Protein AF-A0A352BCW6-F1 (afdb_monomer)

Secondary structure (DSSP, 8-state):
-HHHHHHHHHHHHHHHHHHTTS-------TT---PPPEEEEEE---TTS---S-EEEEEEEE-SS-----EEEE----TTS----EEEEEPEESSSSEEEEEEEEETTTTEEEETTEEEEE----

Foldseek 3Di:
DVVVVVVVVVVVVVVVVVVVPPPPPVDVPPPDFDDDKDWDDWDDDPPPDLDDFKDKIKGWIDGPVFDDWDWDWDFDDDVPDDTPTDTLGTWDDPD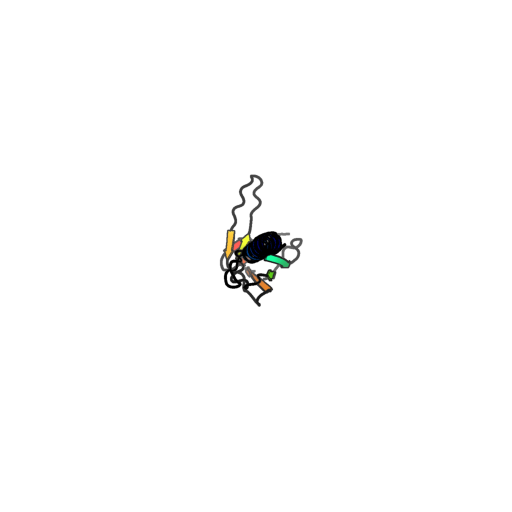RIMTMWMWGADPVQQWIHTPNRTPDHRDDD

Structure (mmCIF, N/CA/C/O backbone):
data_AF-A0A352BCW6-F1
#
_entry.id   AF-A0A352BCW6-F1
#
loop_
_atom_site.group_PDB
_atom_site.id
_atom_site.type_symbol
_atom_site.label_atom_id
_atom_site.label_alt_id
_atom_site.label_comp_id
_atom_site.label_asym_id
_atom_site.label_entity_id
_atom_site.label_seq_id
_atom_site.pdbx_PDB_ins_code
_atom_site.Cartn_x
_atom_site.Cartn_y
_atom_site.Cartn_z
_atom_site.occupancy
_atom_site.B_iso_or_equiv
_atom_site.auth_seq_id
_atom_site.auth_comp_id
_atom_site.auth_asym_id
_atom_site.auth_atom_id
_atom_site.pdbx_PDB_model_num
ATOM 1 N N . MET A 1 1 ? 58.300 13.869 -53.043 1.00 51.97 1 MET A N 1
ATOM 2 C CA . MET A 1 1 ? 56.829 13.983 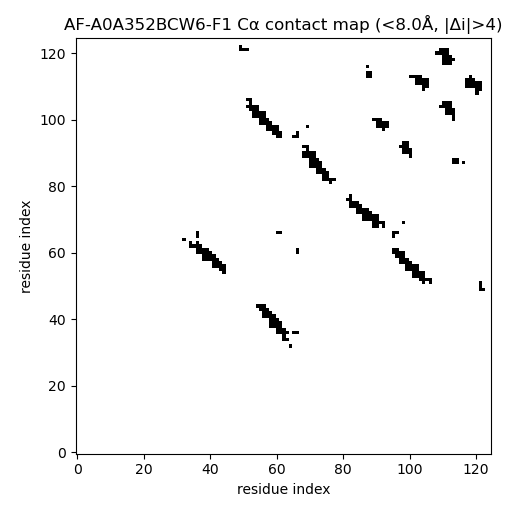-52.881 1.00 51.97 1 MET A CA 1
ATOM 3 C C . MET A 1 1 ? 56.125 12.649 -52.589 1.00 51.97 1 MET A C 1
ATOM 5 O O . MET A 1 1 ? 55.408 12.589 -51.603 1.00 51.97 1 MET A O 1
ATOM 9 N N . LYS A 1 2 ? 56.376 11.547 -53.323 1.00 51.44 2 LYS A N 1
ATOM 10 C CA . LYS A 1 2 ? 55.738 10.226 -53.062 1.00 51.44 2 LYS A CA 1
ATOM 11 C C . LYS A 1 2 ? 55.961 9.626 -51.655 1.00 51.44 2 LYS A C 1
ATOM 13 O O . LYS A 1 2 ? 55.082 8.940 -51.155 1.00 51.44 2 LYS A O 1
ATOM 18 N N . LYS A 1 3 ? 57.116 9.861 -51.014 1.00 49.44 3 LYS A N 1
ATOM 19 C CA . LYS A 1 3 ? 57.438 9.313 -49.674 1.00 49.44 3 LYS A CA 1
ATOM 20 C C . LYS A 1 3 ? 56.739 10.066 -48.528 1.00 49.44 3 LYS A C 1
ATOM 22 O O . LYS A 1 3 ? 56.281 9.437 -47.585 1.00 49.44 3 LYS A O 1
ATOM 27 N N . ILE A 1 4 ? 56.599 11.387 -48.660 1.00 61.75 4 ILE A N 1
ATOM 28 C CA . ILE A 1 4 ? 55.908 12.254 -47.688 1.00 61.75 4 ILE A CA 1
ATOM 29 C C . ILE A 1 4 ? 54.392 12.032 -47.762 1.00 61.75 4 ILE A C 1
ATOM 31 O O . ILE A 1 4 ? 53.742 11.915 -46.733 1.00 61.75 4 ILE A O 1
ATOM 35 N N . PHE A 1 5 ? 53.852 11.857 -48.974 1.00 60.12 5 PHE A N 1
ATOM 36 C CA . PHE A 1 5 ? 52.443 11.508 -49.181 1.00 60.12 5 PHE A CA 1
ATOM 37 C C . PHE A 1 5 ? 52.076 10.145 -48.569 1.00 60.12 5 PHE A C 1
ATOM 39 O O . PHE A 1 5 ? 51.007 9.992 -47.990 1.00 60.12 5 PHE A O 1
ATOM 46 N N . ARG A 1 6 ? 52.991 9.165 -48.631 1.00 61.41 6 ARG A N 1
ATOM 47 C CA . ARG A 1 6 ? 52.813 7.855 -47.983 1.00 61.41 6 ARG A CA 1
ATOM 48 C C . ARG A 1 6 ? 52.825 7.947 -46.456 1.00 61.41 6 ARG A C 1
ATOM 50 O O . ARG A 1 6 ? 51.988 7.314 -45.835 1.00 61.41 6 ARG A O 1
ATOM 57 N N . LEU A 1 7 ? 53.711 8.752 -45.861 1.00 61.47 7 LEU A N 1
ATOM 58 C CA . LEU A 1 7 ? 53.726 8.954 -44.404 1.00 61.47 7 LEU A CA 1
ATOM 59 C C . LEU A 1 7 ? 52.445 9.638 -43.906 1.00 61.47 7 LEU A C 1
ATOM 61 O O . LEU A 1 7 ? 51.871 9.207 -42.911 1.00 61.47 7 LEU A O 1
ATOM 65 N N . PHE A 1 8 ? 51.978 10.665 -44.622 1.00 63.81 8 PHE A N 1
ATOM 66 C CA . PHE A 1 8 ? 50.739 11.371 -44.288 1.00 63.81 8 PHE A CA 1
ATOM 67 C C . PHE A 1 8 ? 49.513 10.457 -44.375 1.00 63.81 8 PHE A C 1
ATOM 69 O O . PHE A 1 8 ? 48.672 10.482 -43.482 1.00 63.81 8 PHE A O 1
ATOM 76 N N . ALA A 1 9 ? 49.438 9.608 -45.405 1.00 63.97 9 ALA A N 1
ATOM 77 C CA . ALA A 1 9 ? 48.344 8.653 -45.563 1.00 63.97 9 ALA A CA 1
ATOM 78 C C . ALA A 1 9 ? 48.308 7.608 -44.432 1.00 63.97 9 ALA A C 1
ATOM 80 O O . ALA A 1 9 ? 47.232 7.301 -43.927 1.00 63.97 9 ALA A O 1
ATOM 81 N N . THR A 1 10 ? 49.462 7.098 -43.988 1.00 63.78 10 THR A N 1
ATOM 82 C CA . THR A 1 10 ? 49.523 6.101 -42.904 1.00 63.78 10 THR A CA 1
ATOM 83 C C . THR A 1 10 ? 49.161 6.694 -41.541 1.00 63.78 10 THR A C 1
ATOM 85 O O . THR A 1 10 ? 48.446 6.058 -40.770 1.00 63.78 10 THR A O 1
ATOM 88 N N . VAL A 1 11 ? 49.608 7.919 -41.244 1.00 67.38 11 VAL A N 1
ATOM 89 C CA . VAL A 1 11 ? 49.260 8.619 -39.993 1.00 67.38 11 VAL A CA 1
ATOM 90 C C . VAL A 1 11 ? 47.771 8.966 -39.959 1.00 67.38 11 VAL A C 1
ATOM 92 O O . VAL A 1 11 ? 47.121 8.772 -38.934 1.00 67.38 11 VAL A O 1
ATOM 95 N N . LEU A 1 12 ? 47.210 9.407 -41.090 1.00 63.03 12 LEU A N 1
ATOM 96 C CA . LEU A 1 12 ? 45.787 9.719 -41.204 1.00 63.03 12 LEU A CA 1
ATOM 97 C C . LEU A 1 12 ? 44.912 8.466 -41.037 1.00 63.03 12 LEU A C 1
ATOM 99 O O . LEU A 1 12 ? 43.924 8.515 -40.314 1.00 63.03 12 LEU A O 1
ATOM 103 N N . PHE A 1 13 ? 45.311 7.333 -41.625 1.00 62.91 13 PHE A N 1
ATOM 104 C CA . PHE A 1 13 ? 44.592 6.060 -41.488 1.00 62.91 13 PHE A CA 1
ATOM 105 C C . PHE A 1 13 ? 44.670 5.486 -40.060 1.00 62.91 13 PHE A C 1
ATOM 107 O O . PHE A 1 13 ? 43.696 4.924 -39.557 1.00 62.91 13 PHE A O 1
ATOM 114 N N . GLY A 1 14 ? 45.805 5.669 -39.373 1.00 63.12 14 GLY A N 1
ATOM 115 C CA . GLY A 1 14 ? 45.973 5.282 -37.968 1.00 63.12 14 GLY A CA 1
ATOM 116 C C . GLY A 1 14 ? 45.127 6.121 -37.003 1.00 63.12 14 GLY A C 1
ATOM 117 O O . GLY A 1 14 ? 44.505 5.571 -36.096 1.00 63.12 14 GLY A O 1
ATOM 118 N N . LEU A 1 15 ? 45.037 7.436 -37.230 1.00 60.16 15 LEU A N 1
ATOM 119 C CA . LEU A 1 15 ? 44.199 8.342 -36.434 1.00 60.16 15 L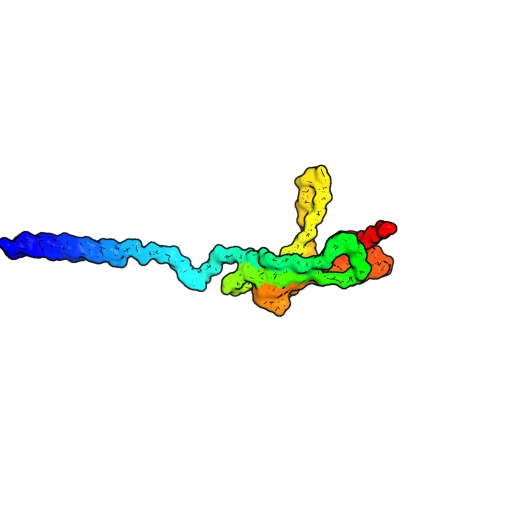EU A CA 1
ATOM 120 C C . LEU A 1 15 ? 42.700 8.050 -36.595 1.00 60.16 15 LEU A C 1
ATOM 122 O O . LEU A 1 15 ? 41.968 8.087 -35.608 1.00 60.16 15 LEU A O 1
ATOM 126 N N . THR A 1 16 ? 42.235 7.700 -37.799 1.00 60.06 16 THR A N 1
ATOM 127 C CA . THR A 1 16 ? 40.826 7.331 -38.023 1.00 60.06 16 THR A CA 1
ATOM 128 C C . THR A 1 16 ? 40.462 5.971 -37.429 1.00 60.06 16 THR A C 1
ATOM 130 O O . THR A 1 16 ? 39.339 5.793 -36.969 1.00 60.06 16 THR A O 1
ATOM 133 N N . ALA A 1 17 ? 41.400 5.018 -37.394 1.00 59.94 17 ALA A N 1
ATOM 134 C CA . ALA A 1 17 ? 41.162 3.705 -36.795 1.00 59.94 17 ALA A CA 1
ATOM 135 C C . ALA A 1 17 ? 41.041 3.775 -35.260 1.00 59.94 17 ALA A C 1
ATOM 137 O O . ALA A 1 17 ? 40.243 3.043 -34.686 1.00 59.94 17 ALA A O 1
ATOM 138 N N . GLY A 1 18 ? 41.773 4.679 -34.595 1.00 58.38 18 GLY A N 1
ATOM 139 C CA . GLY A 1 18 ? 41.705 4.862 -33.137 1.00 58.38 18 GLY A CA 1
ATOM 140 C C . GLY A 1 18 ? 40.391 5.473 -32.627 1.00 58.38 18 GLY A C 1
ATOM 141 O O . GLY A 1 18 ? 39.975 5.174 -31.511 1.00 58.38 18 GLY A O 1
ATOM 142 N N . PHE A 1 19 ? 39.702 6.272 -33.448 1.00 57.75 19 PHE A N 1
ATOM 143 C CA . PHE A 1 19 ? 38.409 6.876 -33.092 1.00 57.75 19 PHE A CA 1
ATOM 144 C C . PHE A 1 19 ? 37.227 5.896 -33.163 1.00 57.75 19 PHE A C 1
ATOM 146 O O . PHE A 1 19 ? 36.217 6.118 -32.504 1.00 57.75 19 PHE A O 1
ATOM 153 N N . LEU A 1 20 ? 37.342 4.801 -33.922 1.00 56.31 20 LEU A N 1
ATOM 154 C CA . LEU A 1 20 ? 36.258 3.822 -34.087 1.00 56.31 20 LEU A CA 1
ATOM 155 C C . LEU A 1 20 ? 36.134 2.830 -32.917 1.00 56.31 20 LEU A C 1
ATOM 157 O O . LEU A 1 20 ? 35.139 2.117 -32.835 1.00 56.31 20 LEU A O 1
ATOM 161 N N . PHE A 1 21 ? 37.112 2.787 -32.006 1.00 55.22 21 PHE A N 1
ATOM 162 C CA . PHE A 1 21 ? 37.116 1.865 -30.862 1.00 55.22 21 PHE A CA 1
ATOM 163 C C . PHE A 1 21 ? 36.895 2.550 -29.503 1.00 55.22 21 PHE A C 1
ATOM 165 O O . PHE A 1 21 ? 36.930 1.870 -28.480 1.00 55.22 21 PHE A O 1
ATOM 172 N N . SER A 1 22 ? 36.657 3.869 -29.454 1.00 55.97 22 SER A N 1
ATOM 173 C CA . SER A 1 22 ? 36.522 4.606 -28.182 1.00 55.97 22 SER A CA 1
ATOM 174 C C . SER A 1 22 ? 35.080 4.799 -27.696 1.00 55.97 22 SER A C 1
ATOM 176 O O . SER A 1 22 ? 34.874 5.483 -26.697 1.00 55.97 22 SER A O 1
ATOM 178 N N . THR A 1 23 ? 34.081 4.232 -28.376 1.00 57.69 23 THR A N 1
ATOM 179 C CA . THR A 1 23 ? 32.664 4.358 -27.993 1.00 57.69 23 THR A CA 1
ATOM 180 C C . THR A 1 23 ? 32.086 3.003 -27.595 1.00 57.69 23 THR A C 1
ATOM 182 O O . THR A 1 23 ? 31.034 2.593 -28.078 1.00 57.69 23 THR A O 1
ATOM 185 N N . CYS A 1 24 ? 32.798 2.259 -26.750 1.00 59.31 24 CYS A N 1
ATOM 186 C CA . CYS A 1 24 ? 32.183 1.156 -26.023 1.00 59.31 24 CYS A CA 1
ATOM 187 C C . CYS A 1 24 ? 31.686 1.718 -24.688 1.00 59.31 24 CYS A C 1
ATOM 189 O O . CYS A 1 24 ? 32.372 1.626 -23.672 1.00 59.31 24 CYS A O 1
ATOM 191 N N . GLU A 1 25 ? 30.515 2.358 -24.694 1.00 64.00 25 GLU A N 1
ATOM 192 C CA . GLU A 1 25 ? 29.734 2.408 -23.462 1.00 64.00 25 GLU A CA 1
ATOM 193 C C . GLU A 1 25 ? 29.301 0.967 -23.195 1.00 64.00 25 GLU A C 1
ATOM 195 O O . GLU A 1 25 ? 28.546 0.384 -23.975 1.00 64.00 25 GLU A O 1
ATOM 200 N N . ILE A 1 26 ? 29.825 0.357 -22.130 1.00 64.12 26 ILE A N 1
ATOM 201 C CA . ILE A 1 26 ? 29.327 -0.929 -21.639 1.00 64.12 26 ILE A CA 1
ATOM 202 C C . ILE A 1 26 ? 27.952 -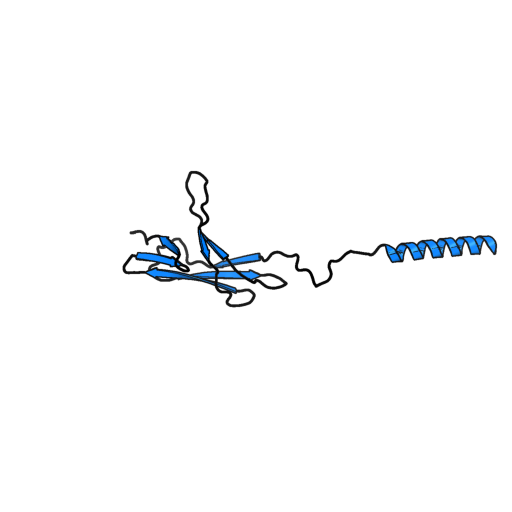0.645 -21.025 1.00 64.12 26 ILE A C 1
ATOM 204 O O . ILE A 1 26 ? 27.799 -0.508 -19.815 1.00 64.12 26 ILE A O 1
ATOM 208 N N . GLY A 1 27 ? 26.951 -0.470 -21.882 1.00 58.72 27 GLY A N 1
ATOM 209 C CA . GLY A 1 27 ? 25.555 -0.487 -21.488 1.00 58.72 27 GLY A CA 1
ATOM 210 C C . GLY A 1 27 ? 25.171 -1.933 -21.209 1.00 58.72 27 GLY A C 1
ATOM 211 O O . GLY A 1 27 ? 25.427 -2.809 -22.033 1.00 58.72 27 GLY A O 1
ATOM 212 N N . LEU A 1 28 ? 24.537 -2.195 -20.066 1.00 64.62 28 LEU A N 1
ATOM 213 C CA . LEU A 1 28 ? 24.086 -3.533 -19.650 1.00 64.62 28 LEU A CA 1
ATOM 214 C C . LEU A 1 28 ? 22.987 -4.133 -20.563 1.00 64.62 28 LEU A C 1
ATOM 216 O O . LEU A 1 28 ? 22.448 -5.201 -20.277 1.00 64.62 28 LEU A O 1
ATOM 220 N N . GLY A 1 29 ? 22.679 -3.474 -21.685 1.00 64.31 29 GLY A N 1
ATOM 221 C CA . GLY A 1 29 ? 21.569 -3.790 -22.572 1.00 64.31 29 GLY A CA 1
ATOM 222 C C . GLY A 1 29 ? 20.209 -3.499 -21.922 1.00 64.31 29 GLY A C 1
ATOM 223 O O . GLY A 1 29 ? 20.126 -3.277 -20.718 1.00 64.31 29 GLY A O 1
ATOM 224 N N . PRO A 1 30 ? 19.114 -3.532 -22.695 1.00 63.03 30 PRO A N 1
ATOM 225 C CA . PRO A 1 30 ? 17.748 -3.330 -22.190 1.00 63.03 30 PRO A CA 1
ATOM 226 C C . PRO A 1 30 ? 17.232 -4.478 -21.297 1.00 63.03 30 PRO A C 1
ATOM 228 O O . PRO A 1 30 ? 16.048 -4.527 -20.989 1.00 63.03 30 PRO A O 1
ATOM 231 N N . SER A 1 31 ? 18.089 -5.436 -20.930 1.00 66.75 31 SER A N 1
ATOM 232 C CA . SER A 1 31 ? 17.703 -6.680 -20.252 1.00 66.75 31 SER A CA 1
ATOM 233 C C . SER A 1 31 ? 17.983 -6.679 -18.750 1.00 66.75 31 SER A C 1
ATOM 235 O O . SER A 1 31 ? 17.683 -7.671 -18.089 1.00 66.75 31 SER A O 1
ATOM 237 N N . VAL A 1 32 ? 18.591 -5.618 -18.215 1.00 73.94 32 VAL A N 1
ATOM 238 C CA . VAL A 1 32 ? 18.906 -5.506 -16.788 1.00 73.94 32 VAL A CA 1
ATOM 239 C C . VAL A 1 32 ? 18.186 -4.286 -16.235 1.00 73.94 32 VAL A C 1
ATOM 241 O O . VAL A 1 32 ? 18.554 -3.155 -16.541 1.00 73.94 32 VAL A O 1
ATOM 244 N N . ASP A 1 33 ? 17.155 -4.549 -15.439 1.00 79.19 33 ASP A N 1
ATOM 245 C CA . ASP A 1 33 ? 16.485 -3.550 -14.618 1.00 79.19 33 ASP A CA 1
ATOM 246 C C . ASP A 1 33 ? 17.426 -3.115 -13.488 1.00 79.19 33 ASP A C 1
ATOM 248 O O . ASP A 1 33 ? 17.910 -3.937 -12.704 1.00 79.19 33 ASP A O 1
ATOM 252 N N . VAL A 1 34 ? 17.757 -1.829 -13.472 1.00 80.50 34 VAL A N 1
ATOM 253 C CA . VAL A 1 34 ? 18.702 -1.224 -12.522 1.00 80.50 34 VAL A CA 1
ATOM 254 C C . VAL A 1 34 ? 18.052 -0.141 -11.673 1.00 80.50 34 VAL A C 1
ATOM 256 O O . VAL A 1 34 ? 18.692 0.364 -10.748 1.00 80.50 34 VAL A O 1
ATOM 259 N N . ASN A 1 35 ? 16.818 0.243 -11.996 1.00 84.00 35 ASN A N 1
ATOM 260 C CA . ASN A 1 35 ? 16.120 1.309 -11.305 1.00 84.00 35 ASN A CA 1
ATOM 261 C C . ASN A 1 35 ? 15.340 0.700 -10.142 1.00 84.00 35 ASN A C 1
ATOM 263 O O . ASN A 1 35 ? 14.818 -0.403 -10.227 1.00 84.00 35 ASN A O 1
ATOM 267 N N . ALA A 1 36 ? 15.322 1.392 -9.008 1.00 85.31 36 ALA A N 1
ATOM 268 C CA . ALA A 1 36 ? 14.499 0.956 -7.893 1.00 85.31 36 ALA A CA 1
ATOM 269 C C . ALA A 1 36 ? 13.062 1.464 -8.089 1.00 85.31 36 ALA A C 1
ATOM 271 O O . ALA A 1 36 ? 12.886 2.597 -8.551 1.00 85.31 36 ALA A O 1
ATOM 272 N N . PRO A 1 37 ? 12.048 0.700 -7.654 1.00 86.62 37 PRO A N 1
ATOM 273 C CA . PRO A 1 37 ? 10.674 1.170 -7.662 1.00 86.62 37 PRO A CA 1
ATOM 274 C C . PRO A 1 37 ? 10.500 2.348 -6.699 1.00 86.62 37 PRO A C 1
ATOM 276 O O . PRO A 1 37 ? 11.086 2.393 -5.613 1.00 86.62 37 PRO A O 1
ATOM 279 N N . GLU A 1 38 ? 9.628 3.282 -7.065 1.00 89.88 38 GLU A N 1
ATOM 280 C CA . GLU A 1 38 ? 9.367 4.507 -6.310 1.00 89.88 38 GLU A CA 1
ATOM 281 C C . GLU A 1 38 ? 7.915 4.575 -5.813 1.00 89.88 38 GLU A C 1
ATOM 283 O O . GLU A 1 38 ? 6.968 4.289 -6.552 1.00 89.88 38 GLU A O 1
ATOM 288 N N . ILE A 1 39 ? 7.726 5.037 -4.570 1.00 88.12 39 ILE A N 1
ATOM 289 C CA . ILE A 1 39 ? 6.419 5.467 -4.048 1.00 88.12 39 ILE A CA 1
ATOM 290 C C . ILE A 1 39 ? 6.245 6.955 -4.351 1.00 88.12 39 ILE A C 1
ATOM 292 O O . ILE A 1 39 ? 7.065 7.772 -3.940 1.00 88.12 39 ILE A O 1
ATOM 296 N N . LYS A 1 40 ? 5.162 7.314 -5.048 1.00 83.38 40 LYS A N 1
ATOM 297 C CA . LYS A 1 40 ? 4.924 8.695 -5.502 1.00 83.38 40 LYS A CA 1
ATOM 298 C C . LYS A 1 40 ? 3.958 9.455 -4.606 1.00 83.38 40 LYS A C 1
ATOM 300 O O . LYS A 1 40 ? 4.225 10.594 -4.233 1.00 83.38 40 LYS A O 1
ATOM 305 N N . VAL A 1 41 ? 2.826 8.840 -4.274 1.00 77.19 41 VAL A N 1
ATOM 306 C CA . VAL A 1 41 ? 1.764 9.477 -3.486 1.00 77.19 41 VAL A CA 1
ATOM 307 C C . VAL A 1 41 ? 1.188 8.473 -2.504 1.00 77.19 41 VAL A C 1
ATOM 309 O O . VAL A 1 41 ? 1.002 7.311 -2.856 1.00 77.19 41 VAL A O 1
ATOM 312 N N . ILE A 1 42 ? 0.872 8.941 -1.296 1.00 81.12 42 ILE A N 1
ATOM 313 C CA . ILE A 1 42 ? 0.121 8.194 -0.289 1.00 81.12 42 ILE A CA 1
ATOM 314 C C . ILE A 1 42 ? -1.132 9.002 0.060 1.00 81.12 42 ILE A C 1
ATOM 316 O O . ILE A 1 42 ? -1.051 10.132 0.539 1.00 81.12 42 ILE A O 1
ATOM 320 N N . HIS A 1 43 ? -2.293 8.407 -0.171 1.00 78.31 43 HIS A N 1
ATOM 321 C CA . HIS A 1 43 ? -3.604 8.895 0.218 1.00 78.31 43 HIS A CA 1
ATOM 322 C C . HIS A 1 43 ? -4.056 8.168 1.485 1.00 78.31 43 HIS A C 1
ATOM 324 O O . HIS A 1 43 ? -4.224 6.947 1.507 1.00 78.31 43 HIS A O 1
ATOM 330 N N . THR A 1 44 ? -4.275 8.937 2.546 1.00 75.12 44 THR A N 1
ATOM 331 C CA . THR A 1 44 ? -4.821 8.453 3.817 1.00 75.12 44 THR A CA 1
ATOM 332 C C . THR A 1 44 ? -6.020 9.312 4.210 1.00 75.12 44 THR A C 1
ATOM 334 O O . THR A 1 44 ? -6.078 10.486 3.828 1.00 75.12 44 THR A O 1
ATOM 337 N N . PRO A 1 45 ? -6.991 8.773 4.967 1.00 69.25 45 PRO A N 1
ATOM 338 C CA . PRO A 1 45 ? -7.953 9.617 5.662 1.00 69.25 45 PRO A CA 1
ATOM 339 C C . PRO A 1 45 ? -7.206 10.595 6.579 1.00 69.25 45 PRO A C 1
ATOM 341 O O . PRO A 1 45 ? -6.202 10.216 7.182 1.00 69.25 45 PRO A O 1
ATOM 344 N N . GLU A 1 46 ? -7.698 11.830 6.726 1.00 63.31 46 GLU A N 1
ATOM 345 C CA . GLU A 1 46 ? -7.087 12.786 7.657 1.00 63.31 46 GLU A CA 1
ATOM 346 C C . GLU A 1 46 ? -6.969 12.187 9.070 1.00 63.31 46 GLU A C 1
ATOM 348 O O . GLU A 1 46 ? -7.977 11.824 9.686 1.00 63.31 46 GLU A O 1
ATOM 353 N N . MET A 1 47 ? -5.737 12.131 9.594 1.00 52.44 47 MET A N 1
ATOM 354 C CA . MET A 1 47 ? -5.422 11.593 10.929 1.00 52.44 47 MET A CA 1
ATOM 355 C C . MET A 1 47 ? -6.008 12.417 12.086 1.00 52.44 47 MET A C 1
ATOM 357 O O . MET A 1 47 ? -5.965 11.983 13.233 1.00 52.44 47 MET A O 1
ATOM 361 N N . SER A 1 48 ? -6.559 13.602 11.807 1.00 53.44 48 SER A N 1
ATOM 362 C CA . SER A 1 48 ? -7.144 14.515 12.798 1.00 53.44 48 SER A CA 1
ATOM 363 C C . SER A 1 48 ? -8.445 13.997 13.425 1.00 53.44 48 SER A C 1
ATOM 365 O O . SER A 1 48 ? -8.933 14.585 14.386 1.00 53.44 48 SER A O 1
ATOM 367 N N . SER A 1 49 ? -9.015 12.901 12.913 1.00 55.81 49 SER A N 1
ATOM 368 C CA . SER A 1 49 ? -10.228 12.302 13.470 1.00 55.81 49 SER A CA 1
ATOM 369 C C . SER A 1 49 ? -10.094 10.790 13.593 1.00 55.81 49 SER A C 1
ATOM 371 O O . SER A 1 49 ? -9.862 10.086 12.614 1.00 55.81 49 SER A O 1
ATOM 373 N N . ALA A 1 50 ? -10.298 10.299 14.814 1.00 58.09 50 ALA A N 1
ATOM 374 C CA . ALA A 1 50 ? -10.681 8.924 15.096 1.00 58.09 50 ALA A CA 1
ATOM 375 C C . ALA A 1 50 ? -11.794 8.489 14.118 1.00 58.09 50 ALA A C 1
ATOM 377 O O . ALA A 1 50 ? -12.917 8.990 14.187 1.00 58.09 50 ALA A O 1
ATOM 378 N N . LYS A 1 51 ? -11.478 7.606 13.161 1.00 66.62 51 LYS A N 1
ATOM 379 C CA . LYS A 1 51 ? -12.438 7.152 12.144 1.00 66.62 51 LYS A CA 1
ATOM 380 C C . LYS A 1 51 ? -13.192 5.931 12.643 1.00 66.62 51 LYS A C 1
ATOM 382 O O . LYS A 1 51 ? -12.643 4.836 12.659 1.00 66.62 51 LYS A O 1
ATOM 387 N N . SER A 1 52 ? -14.457 6.081 13.016 1.00 69.38 52 SER A N 1
ATOM 388 C CA . SER A 1 52 ? -15.319 4.910 13.166 1.00 69.38 52 SER A CA 1
ATOM 389 C C . SER A 1 52 ? -15.512 4.248 11.794 1.00 69.38 52 SER A C 1
ATOM 391 O O . SER A 1 52 ? -15.923 4.898 10.834 1.00 69.38 52 SER A O 1
ATOM 393 N N . GLY A 1 53 ? -15.190 2.957 11.697 1.00 81.12 53 GLY A N 1
ATOM 394 C CA . GLY A 1 53 ? -15.352 2.168 10.474 1.00 81.12 53 GLY A CA 1
ATOM 395 C C . GLY A 1 53 ? -14.056 1.834 9.732 1.00 81.12 53 GLY A C 1
ATOM 396 O O . GLY A 1 53 ? -12.983 2.371 10.006 1.00 81.12 53 GLY A O 1
ATOM 397 N N . THR A 1 54 ? -14.188 0.890 8.801 1.00 85.50 54 THR A N 1
ATOM 398 C CA . THR A 1 54 ? -13.124 0.459 7.890 1.00 85.50 54 THR A CA 1
ATOM 399 C C . THR A 1 54 ? -12.743 1.602 6.958 1.00 85.50 54 THR A C 1
ATOM 401 O O . THR A 1 54 ? -13.611 2.322 6.460 1.00 85.50 54 THR A O 1
ATOM 404 N N . PHE A 1 55 ? -11.451 1.756 6.694 1.00 86.06 55 PHE A N 1
ATOM 405 C CA . PHE A 1 55 ? -10.952 2.772 5.777 1.00 86.06 55 PHE A CA 1
ATOM 406 C C . PHE A 1 55 ? -9.823 2.234 4.906 1.00 86.06 55 PHE A C 1
ATOM 408 O O . PHE A 1 55 ? -9.167 1.250 5.237 1.00 86.06 55 PHE A O 1
ATOM 415 N N . ARG A 1 56 ? -9.591 2.918 3.787 1.00 89.69 56 ARG A N 1
ATOM 416 C CA . ARG A 1 56 ? -8.584 2.548 2.799 1.00 89.69 56 ARG A CA 1
ATOM 417 C C . ARG A 1 56 ? -7.402 3.506 2.847 1.00 89.69 56 ARG A C 1
ATOM 419 O O . ARG A 1 56 ? -7.582 4.723 2.800 1.00 89.69 56 ARG A O 1
ATOM 426 N N . ILE A 1 57 ? -6.202 2.943 2.908 1.00 88.69 57 ILE A N 1
ATOM 427 C CA . ILE A 1 57 ? -4.950 3.619 2.572 1.00 88.69 57 ILE A CA 1
ATOM 428 C C . ILE A 1 57 ? -4.662 3.272 1.115 1.00 88.69 57 ILE A C 1
ATOM 430 O O . ILE A 1 57 ? -4.800 2.121 0.718 1.00 88.69 57 ILE A O 1
ATOM 434 N N . SER A 1 58 ? -4.304 4.247 0.293 1.00 92.19 58 SER A N 1
ATOM 435 C CA . SER A 1 58 ? -4.002 3.996 -1.120 1.00 92.19 58 SER A CA 1
ATOM 436 C C . SER A 1 58 ? -2.888 4.895 -1.603 1.00 92.19 58 SER A C 1
ATOM 438 O O . SER A 1 58 ? -2.471 5.808 -0.896 1.00 92.19 58 SER A O 1
ATOM 440 N N . GLY A 1 59 ? -2.379 4.647 -2.797 1.00 92.56 59 GLY A N 1
ATOM 441 C CA . GLY A 1 59 ? -1.306 5.454 -3.332 1.00 92.56 59 GLY A CA 1
ATOM 442 C C . GLY A 1 59 ? -0.947 5.099 -4.755 1.00 92.56 59 GLY A C 1
ATOM 443 O O . GLY A 1 59 ? -1.574 4.257 -5.397 1.00 92.56 59 GLY A O 1
ATOM 444 N N . THR A 1 60 ? 0.104 5.759 -5.229 1.00 95.00 60 THR A N 1
ATOM 445 C CA . THR A 1 60 ? 0.707 5.459 -6.523 1.00 95.00 60 THR A CA 1
ATOM 446 C C . THR A 1 60 ? 2.151 5.013 -6.367 1.00 95.00 60 THR A C 1
ATOM 448 O O . THR A 1 60 ? 2.868 5.442 -5.457 1.00 95.00 60 THR A O 1
ATOM 451 N N . CYS A 1 61 ? 2.569 4.131 -7.264 1.00 94.69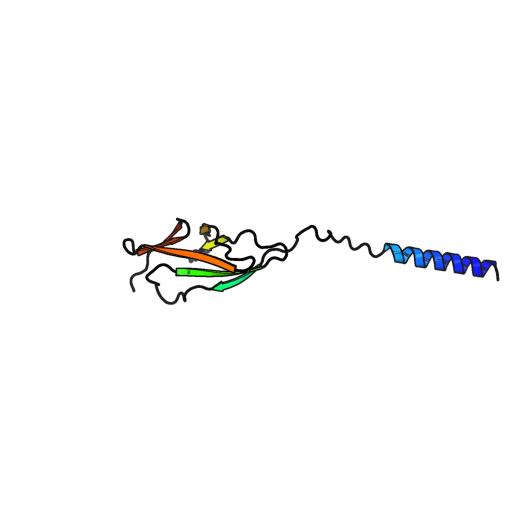 61 CYS A N 1
ATOM 452 C CA . CYS A 1 61 ? 3.921 3.605 -7.365 1.00 94.69 61 CYS A CA 1
ATOM 453 C C . CYS A 1 61 ? 4.362 3.586 -8.832 1.00 94.69 61 CYS A C 1
ATOM 455 O O . CYS A 1 61 ? 3.541 3.721 -9.743 1.00 94.69 61 CYS A O 1
ATOM 457 N N . TYR A 1 62 ? 5.663 3.493 -9.073 1.00 92.94 62 TYR A N 1
ATOM 458 C CA . TYR A 1 62 ? 6.201 3.430 -10.423 1.00 92.94 62 TYR A CA 1
ATOM 459 C C . TYR A 1 62 ? 7.512 2.666 -10.453 1.00 92.94 62 TYR A C 1
ATOM 461 O O . TYR A 1 62 ? 8.343 2.819 -9.566 1.00 92.94 62 TYR A O 1
ATOM 469 N N . ASP A 1 63 ? 7.679 1.909 -11.524 1.00 92.25 63 ASP A N 1
ATOM 470 C CA . ASP A 1 63 ? 8.908 1.250 -11.922 1.00 92.25 63 ASP A CA 1
ATOM 471 C C . ASP A 1 63 ? 8.826 1.038 -13.443 1.00 92.25 63 ASP A C 1
ATOM 473 O O . ASP A 1 63 ? 7.727 0.828 -13.973 1.00 92.25 63 ASP A O 1
ATOM 477 N N . ASP A 1 64 ? 9.940 1.165 -14.162 1.00 87.06 64 ASP A N 1
ATOM 478 C CA . ASP A 1 64 ? 9.970 1.032 -15.624 1.00 87.06 64 ASP A CA 1
ATOM 479 C C . ASP A 1 64 ? 9.773 -0.423 -16.083 1.00 87.06 64 ASP A C 1
ATOM 481 O O . ASP A 1 64 ? 9.160 -0.667 -17.129 1.00 87.06 64 ASP A O 1
ATOM 485 N N . SER A 1 65 ? 10.207 -1.380 -15.265 1.00 87.81 65 SER A N 1
ATOM 486 C CA . SER A 1 65 ? 10.030 -2.822 -15.454 1.00 87.81 65 SER A CA 1
ATOM 487 C C . SER A 1 65 ? 8.745 -3.340 -14.800 1.00 87.81 65 SER A C 1
ATOM 489 O O . SER A 1 65 ? 8.174 -4.351 -15.227 1.00 87.81 65 SER A O 1
ATOM 491 N N . GLY A 1 66 ? 8.223 -2.585 -13.839 1.00 87.88 66 GLY A N 1
ATOM 492 C CA . GLY A 1 66 ? 6.923 -2.766 -13.215 1.00 87.88 66 GLY A CA 1
ATOM 493 C C . GLY A 1 66 ? 7.037 -3.140 -11.744 1.00 87.88 66 GLY A C 1
ATOM 494 O O . GLY A 1 66 ? 7.859 -3.954 -11.334 1.00 87.88 66 GLY A O 1
ATOM 495 N N . VAL A 1 67 ? 6.150 -2.568 -10.933 1.00 92.12 67 VAL A N 1
ATOM 496 C CA . VAL A 1 67 ? 6.129 -2.828 -9.493 1.00 92.12 67 VAL A CA 1
ATOM 497 C C . VAL A 1 67 ? 5.543 -4.212 -9.233 1.00 92.12 67 VAL A C 1
ATOM 499 O O . VAL A 1 67 ? 4.434 -4.521 -9.669 1.00 92.12 67 VAL A O 1
ATOM 502 N N . LYS A 1 68 ? 6.295 -5.045 -8.512 1.00 91.62 68 LYS A N 1
ATOM 503 C CA . LYS A 1 68 ? 5.877 -6.406 -8.158 1.00 91.62 68 LYS A CA 1
ATOM 504 C C . LYS A 1 68 ? 5.038 -6.454 -6.883 1.00 91.62 68 LYS A C 1
ATOM 506 O O . LYS A 1 68 ? 4.027 -7.144 -6.845 1.00 91.62 68 LYS A O 1
ATOM 511 N N . ASP A 1 69 ? 5.473 -5.737 -5.852 1.00 91.69 69 ASP A N 1
ATOM 512 C CA . ASP A 1 69 ? 4.874 -5.757 -4.522 1.00 91.69 69 ASP A CA 1
ATOM 513 C C . ASP A 1 69 ? 5.001 -4.366 -3.882 1.00 91.69 69 ASP A C 1
ATOM 515 O O . ASP A 1 69 ? 6.021 -3.692 -4.038 1.00 91.69 69 ASP A O 1
ATOM 519 N N . VAL A 1 70 ? 3.988 -3.959 -3.114 1.00 92.62 70 VAL A N 1
ATOM 520 C CA . VAL A 1 70 ? 4.051 -2.798 -2.215 1.00 92.62 70 VAL A CA 1
ATOM 521 C C . VAL A 1 70 ? 3.854 -3.305 -0.793 1.00 92.62 70 VAL A C 1
ATOM 523 O O . VAL A 1 70 ? 2.842 -3.934 -0.495 1.00 92.62 70 VAL A O 1
ATOM 526 N N . ILE A 1 71 ? 4.816 -3.046 0.092 1.00 90.81 71 ILE A N 1
ATOM 527 C CA . ILE A 1 71 ? 4.773 -3.484 1.492 1.00 90.81 71 ILE A CA 1
ATOM 528 C C . ILE A 1 71 ? 4.592 -2.258 2.374 1.00 90.81 71 ILE A C 1
ATOM 530 O O . ILE A 1 71 ? 5.384 -1.317 2.312 1.00 90.81 71 ILE A O 1
ATOM 534 N N . VAL A 1 72 ? 3.573 -2.282 3.229 1.00 89.12 72 VAL A N 1
ATOM 535 C CA . VAL A 1 72 ? 3.284 -1.181 4.153 1.00 89.12 72 VAL A CA 1
ATOM 536 C C . VAL A 1 72 ? 3.705 -1.584 5.560 1.00 89.12 72 VAL A C 1
ATOM 538 O O . VAL A 1 72 ? 3.472 -2.712 5.991 1.00 89.12 72 VAL A O 1
ATOM 541 N N . SER A 1 73 ? 4.342 -0.670 6.290 1.00 87.25 73 SER A N 1
ATOM 542 C CA . SER A 1 73 ? 4.731 -0.874 7.690 1.00 87.25 73 SER A CA 1
ATOM 543 C C . SER A 1 73 ? 4.289 0.302 8.552 1.00 87.25 73 SER A C 1
ATOM 545 O O . SER A 1 73 ? 4.324 1.451 8.115 1.00 87.25 73 SER A O 1
ATOM 547 N N . LYS A 1 74 ? 3.889 0.009 9.790 1.00 80.81 74 LYS A N 1
ATOM 548 C CA . LYS A 1 74 ? 3.617 1.001 10.833 1.00 80.81 74 LYS A CA 1
ATOM 549 C C . LYS A 1 74 ? 4.862 1.182 11.697 1.00 80.81 74 LYS A C 1
ATOM 551 O O . LYS A 1 74 ? 5.477 0.196 12.098 1.00 80.81 74 LYS A O 1
ATOM 556 N N . PHE A 1 75 ? 5.163 2.427 12.049 1.00 77.19 75 PHE A N 1
ATOM 557 C CA . PHE A 1 75 ? 6.186 2.775 13.030 1.00 77.19 75 PHE A CA 1
ATOM 558 C C . PHE A 1 75 ? 5.524 3.296 14.306 1.00 77.19 75 PHE A C 1
ATOM 560 O O . PHE A 1 75 ? 4.521 4.011 14.247 1.00 77.19 75 PHE A O 1
ATOM 567 N N . TYR A 1 76 ? 6.071 2.915 15.457 1.00 68.50 76 TYR A N 1
ATOM 568 C CA . TYR A 1 76 ? 5.728 3.525 16.736 1.00 68.50 76 TYR A CA 1
ATOM 569 C C . TYR A 1 76 ? 6.841 4.493 17.104 1.00 68.50 76 TYR A C 1
ATOM 571 O O . TYR A 1 76 ? 7.951 4.047 17.390 1.00 68.50 76 TYR A O 1
ATOM 579 N N . ASP A 1 77 ? 6.528 5.787 17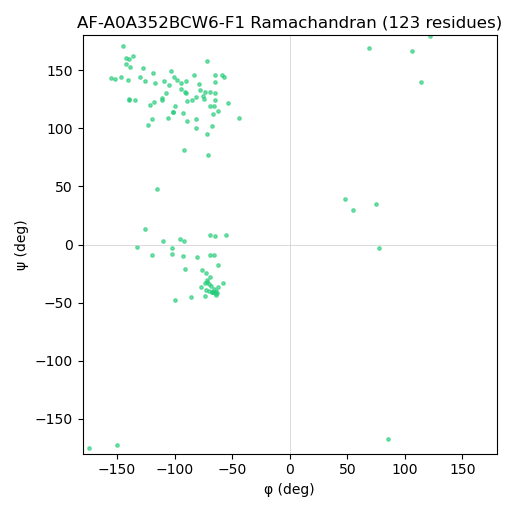.143 1.00 66.06 77 ASP A N 1
ATOM 580 C CA . ASP A 1 77 ? 7.415 6.751 17.781 1.00 66.06 77 ASP A CA 1
ATOM 581 C C . ASP A 1 77 ? 7.404 6.458 19.285 1.00 66.06 77 ASP A C 1
ATOM 583 O O . ASP A 1 77 ? 6.442 6.738 20.008 1.00 66.06 77 ASP A O 1
ATOM 587 N N . THR A 1 78 ? 8.455 5.792 19.751 1.00 59.38 78 THR A N 1
ATOM 588 C CA . THR A 1 78 ? 8.757 5.778 21.171 1.00 59.38 78 THR A CA 1
ATOM 589 C C . THR A 1 78 ? 9.675 6.959 21.430 1.00 59.38 78 THR A C 1
ATOM 591 O O . THR A 1 78 ? 10.719 7.076 20.794 1.00 59.38 78 THR 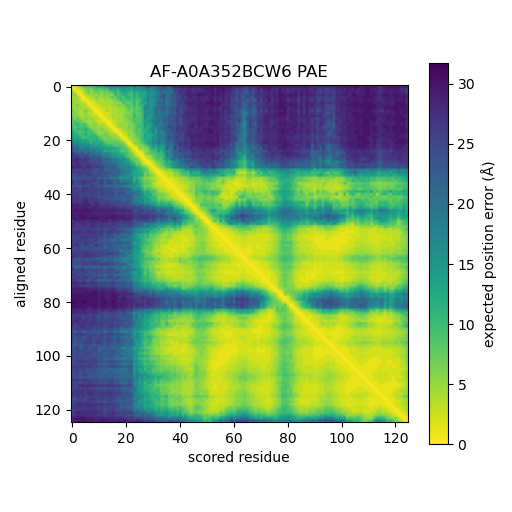A O 1
ATOM 594 N N . ALA A 1 79 ? 9.358 7.772 22.445 1.00 62.19 79 ALA A N 1
ATOM 595 C CA . ALA A 1 79 ? 10.156 8.921 22.902 1.00 62.19 79 ALA A CA 1
ATOM 596 C C . ALA A 1 79 ? 11.632 8.601 23.275 1.00 62.19 79 ALA A C 1
ATOM 598 O O . ALA A 1 79 ? 12.329 9.434 23.849 1.00 62.19 79 ALA A O 1
ATOM 599 N N . LYS A 1 80 ? 12.110 7.378 23.008 1.00 58.44 80 LYS A N 1
ATOM 600 C CA . LYS A 1 80 ? 13.455 6.853 23.251 1.00 58.44 80 LYS A CA 1
ATOM 601 C C . LYS A 1 80 ? 14.135 6.260 22.003 1.00 58.44 80 LYS A C 1
ATOM 603 O O . LYS A 1 80 ? 15.171 5.620 22.153 1.00 58.44 80 LYS A O 1
ATOM 608 N N . GLY A 1 81 ? 13.617 6.504 20.797 1.00 53.94 81 GLY A N 1
ATOM 609 C CA . GLY A 1 81 ? 14.382 6.316 19.557 1.00 53.94 81 GLY A CA 1
ATOM 610 C C . GLY A 1 81 ? 14.594 4.866 19.121 1.00 53.94 81 GLY A C 1
ATOM 611 O O . GLY A 1 81 ? 15.644 4.550 18.566 1.00 53.94 81 GLY A O 1
ATOM 612 N N . VAL A 1 82 ? 13.619 3.983 19.355 1.00 55.81 82 VAL A N 1
ATOM 613 C CA . VAL A 1 82 ? 13.585 2.679 18.676 1.00 55.81 82 VAL A CA 1
ATOM 614 C C . VAL A 1 82 ? 12.267 2.531 17.929 1.00 55.81 82 VAL A C 1
ATOM 616 O O . VAL A 1 82 ? 11.221 2.235 18.509 1.00 55.81 82 VAL A O 1
ATOM 619 N N . ASP A 1 83 ? 12.369 2.713 16.618 1.00 64.56 83 ASP A N 1
ATOM 620 C CA . ASP A 1 83 ? 11.343 2.436 15.625 1.00 64.56 83 ASP A CA 1
ATOM 621 C C . ASP A 1 83 ? 11.193 0.921 15.462 1.00 64.56 83 ASP A C 1
ATOM 623 O O . ASP A 1 83 ? 11.932 0.277 14.717 1.00 64.56 83 ASP A O 1
ATOM 627 N N . THR A 1 84 ? 10.239 0.307 16.164 1.00 71.56 84 THR A N 1
ATOM 628 C CA . THR A 1 84 ? 9.852 -1.063 15.799 1.00 71.56 84 THR A CA 1
ATOM 629 C C . THR A 1 84 ? 8.883 -0.976 14.631 1.00 71.56 84 THR A C 1
ATOM 631 O O . THR A 1 84 ? 7.702 -0.679 14.818 1.00 71.56 84 THR A O 1
ATOM 634 N N . ALA A 1 85 ? 9.396 -1.211 13.423 1.00 79.56 85 ALA A N 1
ATOM 635 C CA . ALA A 1 85 ? 8.566 -1.374 12.241 1.00 79.56 85 ALA A CA 1
ATOM 636 C C . ALA A 1 85 ? 7.733 -2.652 12.387 1.00 79.56 85 ALA A C 1
ATOM 638 O O . ALA A 1 85 ? 8.274 -3.754 12.492 1.00 79.56 85 ALA A O 1
ATOM 639 N N . VAL A 1 86 ? 6.411 -2.511 12.381 1.00 85.31 86 VAL A N 1
ATOM 640 C CA . VAL A 1 86 ? 5.491 -3.641 12.260 1.00 85.31 86 VAL A CA 1
ATOM 641 C C . VAL A 1 86 ? 5.010 -3.682 10.820 1.00 85.31 86 VAL A C 1
ATOM 643 O O . VAL A 1 86 ? 4.326 -2.761 10.369 1.00 85.31 86 VAL A O 1
ATOM 646 N N . SER A 1 87 ? 5.374 -4.739 10.093 1.00 87.81 87 SER A N 1
ATOM 647 C CA . SER A 1 87 ? 4.849 -4.962 8.746 1.00 87.81 87 SER A CA 1
ATOM 648 C C . SER A 1 87 ? 3.344 -5.205 8.816 1.00 87.81 87 SER A C 1
ATOM 650 O O . SER A 1 87 ? 2.878 -6.023 9.606 1.00 87.81 87 SER A O 1
ATOM 652 N N . LEU A 1 88 ? 2.598 -4.489 7.979 1.00 89.06 88 LEU A N 1
ATOM 653 C CA . LEU A 1 88 ? 1.162 -4.674 7.777 1.00 89.06 88 LEU A CA 1
ATOM 654 C C . LEU A 1 88 ? 0.877 -5.643 6.620 1.00 89.06 88 LEU A C 1
ATOM 656 O O . LEU A 1 88 ? -0.279 -5.865 6.272 1.00 89.06 88 LEU A O 1
ATOM 660 N N . GLY A 1 89 ? 1.925 -6.213 6.020 1.00 86.94 89 GLY A N 1
ATOM 661 C CA . GLY A 1 89 ? 1.846 -7.093 4.862 1.00 86.94 89 GLY A CA 1
ATOM 662 C C . GLY A 1 89 ? 1.811 -6.355 3.524 1.00 86.94 89 GLY A C 1
ATOM 663 O O . GLY A 1 89 ? 2.109 -5.159 3.425 1.00 86.94 89 GLY A O 1
ATOM 664 N N . ASN A 1 90 ? 1.473 -7.119 2.487 1.00 90.88 90 ASN A N 1
ATOM 665 C CA . ASN A 1 90 ? 1.413 -6.631 1.117 1.00 90.88 90 ASN A CA 1
ATOM 666 C C . ASN A 1 90 ? 0.119 -5.840 0.900 1.00 90.88 90 ASN A C 1
ATOM 668 O O . ASN A 1 90 ? -0.970 -6.294 1.260 1.00 90.88 90 ASN A O 1
ATOM 672 N N . ALA A 1 91 ? 0.253 -4.672 0.285 1.00 93.75 91 ALA A N 1
ATOM 673 C CA . ALA A 1 91 ? -0.852 -3.967 -0.334 1.00 93.75 91 ALA A CA 1
ATOM 674 C C . ALA A 1 91 ? -1.283 -4.683 -1.622 1.00 93.75 91 ALA A C 1
ATOM 676 O O . ALA A 1 91 ? -0.519 -5.427 -2.242 1.00 93.75 91 ALA A O 1
ATOM 677 N N . VAL A 1 92 ? -2.522 -4.434 -2.029 1.00 94.62 92 VAL A N 1
ATOM 678 C CA . VAL A 1 92 ? -3.068 -4.885 -3.304 1.00 94.62 92 VAL A CA 1
ATOM 679 C C . VAL A 1 92 ? -2.616 -3.912 -4.387 1.00 94.62 92 VAL A C 1
ATOM 681 O O . VAL A 1 92 ? -2.831 -2.710 -4.259 1.00 94.62 92 VAL A O 1
ATOM 684 N N . LEU A 1 93 ? -2.004 -4.425 -5.455 1.00 95.06 93 LEU A N 1
ATOM 685 C CA . LEU A 1 93 ? -1.769 -3.666 -6.684 1.00 95.06 93 LEU A CA 1
ATOM 686 C C . LEU A 1 93 ? -3.051 -3.676 -7.522 1.00 95.06 93 LEU A C 1
ATOM 688 O O . LEU A 1 93 ? -3.416 -4.706 -8.088 1.00 95.06 93 LEU A O 1
ATOM 692 N N . ASP A 1 94 ? -3.731 -2.534 -7.597 1.00 93.62 94 ASP A N 1
ATOM 693 C CA . ASP A 1 94 ? -4.930 -2.353 -8.427 1.00 93.62 94 ASP A CA 1
ATOM 694 C C . ASP A 1 94 ? -4.576 -2.271 -9.911 1.00 93.62 94 ASP A C 1
ATOM 696 O O . ASP A 1 94 ? -5.323 -2.701 -10.791 1.00 93.62 94 ASP A O 1
ATOM 700 N N . SER A 1 95 ? -3.406 -1.704 -10.192 1.00 92.56 95 SER A N 1
ATOM 701 C CA . SER A 1 95 ? -2.836 -1.586 -11.524 1.00 92.56 95 SER A CA 1
ATOM 702 C C . SER A 1 95 ? -1.308 -1.603 -11.440 1.00 92.56 95 SER A C 1
ATOM 704 O O . SER A 1 95 ? -0.726 -1.802 -10.376 1.00 92.56 95 SER A O 1
ATOM 706 N N . ARG A 1 96 ? -0.629 -1.354 -12.566 1.00 88.94 96 ARG A N 1
ATOM 707 C CA . ARG A 1 96 ? 0.837 -1.207 -12.588 1.00 88.94 96 ARG A CA 1
ATOM 708 C C . ARG A 1 96 ? 1.351 -0.024 -11.764 1.00 88.94 96 ARG A C 1
ATOM 710 O O . ARG A 1 96 ? 2.545 0.029 -11.494 1.00 88.94 96 ARG A O 1
ATOM 717 N N . THR A 1 97 ? 0.487 0.935 -11.432 1.00 91.56 97 THR A N 1
ATOM 718 C CA . THR A 1 97 ? 0.888 2.194 -10.794 1.00 91.56 97 THR A CA 1
ATOM 719 C C . THR A 1 97 ? 0.038 2.576 -9.594 1.00 91.56 97 THR A C 1
ATOM 721 O O . THR A 1 97 ? 0.317 3.596 -8.974 1.00 91.56 97 THR A O 1
ATOM 724 N N . GLU A 1 98 ? -0.989 1.804 -9.254 1.00 94.62 98 GLU A N 1
ATOM 725 C CA . GLU A 1 98 ? -1.931 2.1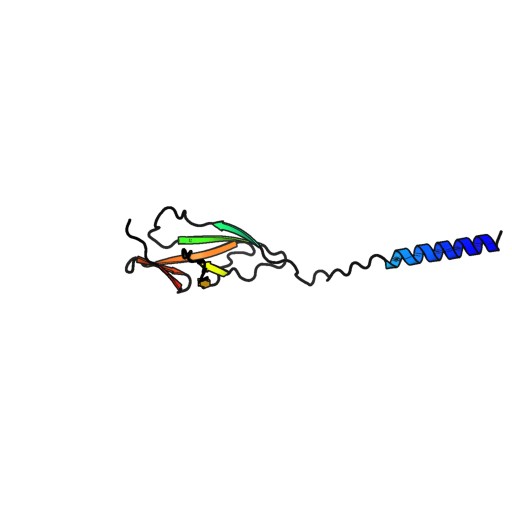13 -8.176 1.00 94.62 98 GLU A CA 1
ATOM 726 C C . GLU A 1 98 ? -2.010 0.946 -7.202 1.00 94.62 98 GLU A C 1
ATOM 728 O O . GLU A 1 98 ? -1.988 -0.218 -7.610 1.00 94.62 98 GLU A O 1
ATOM 733 N N . TRP A 1 99 ? -2.090 1.271 -5.916 1.00 95.56 99 TRP A N 1
ATOM 734 C CA . TRP A 1 99 ? -2.179 0.286 -4.851 1.00 95.56 99 TRP A CA 1
ATOM 735 C C . TRP A 1 99 ? -3.111 0.738 -3.734 1.00 95.56 99 TRP A C 1
ATOM 737 O O . TRP A 1 99 ? -3.277 1.939 -3.485 1.00 95.56 99 TRP A O 1
ATOM 747 N N . HIS A 1 100 ? -3.649 -0.232 -3.000 1.00 94.06 100 HIS A N 1
ATOM 748 C CA . HIS A 1 100 ? -4.389 0.021 -1.773 1.00 94.06 100 HIS A CA 1
ATOM 749 C C . HIS A 1 100 ? -4.152 -1.023 -0.683 1.00 94.06 100 HIS A C 1
ATOM 751 O O . HIS A 1 100 ? -3.718 -2.147 -0.921 1.00 94.06 100 HIS A O 1
ATOM 757 N N . LEU A 1 101 ? -4.475 -0.624 0.540 1.00 93.19 101 LEU A N 1
ATOM 758 C CA . LEU A 1 101 ? -4.469 -1.437 1.741 1.00 93.19 101 LEU A CA 1
ATOM 759 C C . LEU A 1 101 ? -5.708 -1.079 2.566 1.00 93.19 101 LEU A C 1
ATOM 761 O O . LEU A 1 101 ? -5.919 0.090 2.904 1.00 93.19 101 LEU A O 1
ATOM 765 N N . ASP A 1 102 ? -6.520 -2.079 2.889 1.00 91.00 102 ASP A N 1
ATOM 766 C CA . ASP A 1 102 ? -7.713 -1.891 3.708 1.00 91.00 102 ASP A CA 1
ATOM 767 C C . ASP A 1 102 ? -7.393 -2.087 5.190 1.00 91.00 102 ASP A C 1
ATOM 769 O O . ASP A 1 102 ? -6.772 -3.068 5.599 1.00 91.00 102 ASP A O 1
ATOM 773 N N . VAL A 1 103 ? -7.836 -1.129 5.999 1.00 89.69 103 VAL A N 1
ATOM 774 C CA . VAL A 1 103 ? -7.777 -1.186 7.456 1.00 89.69 103 VAL A CA 1
ATOM 775 C C . VAL A 1 103 ? -9.181 -1.443 7.972 1.00 89.69 103 VAL A C 1
ATOM 777 O O . VAL A 1 103 ? -10.053 -0.576 7.922 1.00 89.69 103 VAL A O 1
ATOM 780 N N . GLU A 1 104 ? -9.390 -2.651 8.470 1.00 91.25 104 GLU A N 1
ATOM 781 C CA . GLU A 1 104 ? -10.657 -3.134 8.996 1.00 91.25 104 GLU A CA 1
ATOM 782 C C . GLU A 1 104 ? -10.897 -2.610 10.407 1.00 91.25 104 GLU A C 1
ATOM 784 O O . GLU A 1 104 ? -9.994 -2.607 11.244 1.00 91.25 104 GLU A O 1
ATOM 789 N N . TYR A 1 105 ? -12.133 -2.201 10.687 1.00 90.50 105 TYR A N 1
ATOM 790 C CA . TYR A 1 105 ? -12.568 -1.830 12.028 1.00 90.50 105 TYR A CA 1
ATOM 791 C C . TYR A 1 105 ? -13.562 -2.852 12.570 1.00 90.50 105 TYR A C 1
ATOM 793 O O . TYR A 1 105 ? -14.618 -3.075 11.977 1.00 90.50 105 TYR A O 1
ATOM 801 N N . ASN A 1 106 ? -13.255 -3.422 13.732 1.00 90.50 106 ASN A N 1
ATOM 802 C CA . ASN A 1 106 ? -14.200 -4.229 14.489 1.00 90.50 106 ASN A CA 1
ATOM 803 C C . ASN A 1 106 ? -14.940 -3.325 15.497 1.00 90.50 106 ASN A C 1
ATOM 805 O O . ASN A 1 106 ? -14.305 -2.832 16.432 1.00 90.50 106 ASN A O 1
ATOM 809 N N . PRO A 1 107 ? -16.261 -3.103 15.349 1.00 88.06 107 PRO A N 1
ATOM 810 C CA . PRO A 1 107 ? -17.021 -2.229 16.241 1.00 88.06 107 PRO A CA 1
ATOM 811 C C . PRO A 1 107 ? -17.270 -2.830 17.631 1.00 88.06 107 PRO A C 1
ATOM 813 O O . PRO A 1 107 ? -17.457 -2.074 18.581 1.00 88.06 107 PRO A O 1
ATOM 816 N N . GLU A 1 108 ? -17.254 -4.157 17.776 1.00 90.88 108 GLU A N 1
ATOM 817 C CA . GLU A 1 108 ? -17.481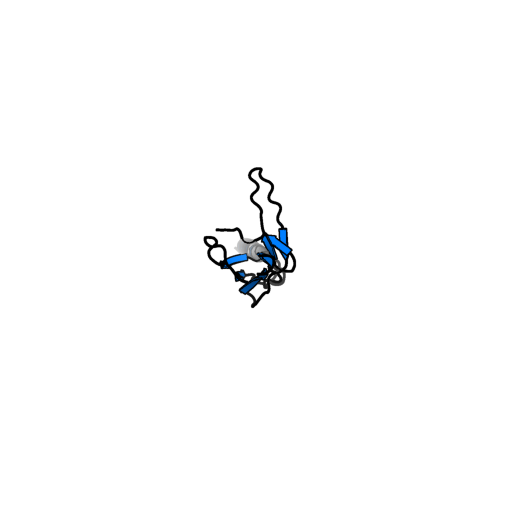 -4.834 19.061 1.00 90.88 108 GLU A CA 1
ATOM 818 C C . GLU A 1 108 ? -16.272 -4.676 19.984 1.00 90.88 108 GLU A C 1
ATOM 820 O O . GLU A 1 108 ? -16.406 -4.352 21.162 1.00 90.88 108 GLU A O 1
ATOM 825 N N . THR A 1 109 ? -15.073 -4.866 19.433 1.00 91.06 109 THR A N 1
ATOM 826 C CA . THR A 1 109 ? -13.807 -4.729 20.170 1.00 91.06 109 THR A CA 1
ATOM 827 C C . THR A 1 109 ? -13.207 -3.332 20.058 1.00 91.06 109 THR A C 1
ATOM 829 O O . THR A 1 109 ? -12.239 -3.017 20.749 1.00 91.06 109 THR A O 1
ATOM 832 N N . ARG A 1 110 ? -13.763 -2.492 19.178 1.00 88.75 110 ARG A N 1
ATOM 833 C CA . ARG A 1 110 ? -13.256 -1.166 18.806 1.00 88.75 110 ARG A CA 1
ATOM 834 C C . ARG A 1 110 ? -11.806 -1.187 18.314 1.00 88.75 110 ARG A C 1
ATOM 836 O O . ARG A 1 110 ? -11.092 -0.204 18.490 1.00 88.75 110 ARG A O 1
ATOM 843 N N . THR A 1 111 ? -11.357 -2.283 17.707 1.00 89.69 111 THR A N 1
ATOM 844 C CA . THR A 1 111 ? -9.972 -2.447 17.235 1.00 89.69 111 THR A CA 1
ATOM 845 C C . THR A 1 111 ? -9.851 -2.283 15.730 1.00 89.69 111 THR A C 1
ATOM 847 O O . THR A 1 111 ? -10.753 -2.675 14.991 1.00 89.69 111 THR A O 1
ATOM 850 N N . TYR A 1 112 ? -8.696 -1.792 15.288 1.00 88.50 112 TYR A N 1
ATOM 851 C CA . TYR A 1 112 ? -8.299 -1.800 13.886 1.00 88.50 112 TYR A CA 1
ATOM 852 C C . TYR A 1 112 ? -7.376 -2.974 13.582 1.00 88.50 112 TYR A C 1
ATOM 854 O O . TYR A 1 112 ? -6.480 -3.288 14.373 1.00 88.50 112 TYR A O 1
ATOM 862 N N . SER A 1 113 ? -7.546 -3.577 12.413 1.00 90.56 113 SER A N 1
ATOM 863 C CA . SER A 1 113 ? -6.651 -4.604 11.894 1.00 90.56 113 SER A CA 1
ATOM 864 C C . SER A 1 113 ? -6.379 -4.429 10.409 1.00 90.56 113 SER A C 1
ATOM 866 O O . SER A 1 113 ? -7.198 -3.900 9.669 1.00 90.56 113 SER A O 1
ATOM 868 N N . CYS A 1 114 ? -5.219 -4.893 9.965 1.00 90.38 114 CYS A N 1
ATOM 869 C CA . CYS A 1 114 ? -4.854 -4.942 8.556 1.00 90.38 114 CYS A CA 1
ATOM 870 C C . CYS A 1 114 ? -4.118 -6.252 8.291 1.00 90.38 114 CYS A C 1
ATOM 872 O O . CYS A 1 114 ? -3.149 -6.542 8.991 1.00 90.38 114 CYS A O 1
ATOM 874 N N . ASN A 1 115 ? -4.572 -7.052 7.322 1.00 90.88 115 ASN A N 1
ATOM 875 C CA . ASN A 1 115 ? -3.990 -8.366 7.008 1.00 90.88 115 ASN A CA 1
ATOM 876 C C . ASN A 1 115 ? -3.761 -9.250 8.257 1.00 90.88 115 ASN A C 1
ATOM 878 O O . ASN A 1 115 ? -2.732 -9.908 8.400 1.00 90.88 115 ASN A O 1
ATOM 882 N N . GLY A 1 116 ? -4.699 -9.220 9.210 1.00 87.81 116 GLY A N 1
ATOM 883 C CA . GLY A 1 116 ? -4.602 -9.953 10.480 1.00 87.81 116 GLY A CA 1
ATOM 884 C C . GLY A 1 116 ? -3.688 -9.326 11.547 1.00 87.81 116 GLY A C 1
ATOM 885 O O . GLY A 1 116 ? -3.642 -9.824 12.670 1.00 87.81 116 GLY A O 1
ATOM 886 N N . VAL A 1 117 ? -2.997 -8.222 11.252 1.00 89.56 117 VAL A N 1
ATOM 887 C CA . VAL A 1 117 ? -2.180 -7.469 12.216 1.00 89.56 117 VAL A CA 1
ATOM 888 C C . VAL A 1 117 ? -3.056 -6.477 12.978 1.00 89.56 117 VAL A C 1
ATOM 890 O O . VAL A 1 117 ? -3.703 -5.630 12.367 1.00 89.56 117 VAL A O 1
ATOM 893 N N . ASN A 1 118 ? -3.064 -6.545 14.312 1.00 88.75 118 ASN A N 1
ATOM 894 C CA . ASN A 1 118 ? -3.774 -5.583 15.163 1.00 88.75 118 ASN A CA 1
ATOM 895 C C . ASN A 1 118 ? -3.014 -4.244 15.223 1.00 88.75 118 ASN A C 1
ATOM 897 O O . ASN A 1 118 ? -1.824 -4.207 15.539 1.00 88.75 118 ASN A O 1
ATOM 901 N N . LEU A 1 119 ? -3.709 -3.143 14.932 1.00 85.06 119 LEU A N 1
ATOM 902 C CA . LEU A 1 119 ? -3.137 -1.795 14.864 1.00 85.06 119 LEU A CA 1
ATOM 903 C C . LEU A 1 119 ? -3.433 -0.937 16.100 1.00 85.06 119 LEU A C 1
ATOM 905 O O . LEU A 1 119 ? -2.869 0.156 16.217 1.00 85.06 119 LEU A O 1
ATOM 909 N N . GLY A 1 120 ? -4.282 -1.421 17.004 1.00 84.38 120 GLY A N 1
ATOM 910 C CA . GLY A 1 120 ? -4.708 -0.746 18.225 1.00 84.38 120 GLY A CA 1
ATOM 911 C C . GLY A 1 120 ? -6.220 -0.540 18.313 1.00 84.38 120 GLY A C 1
ATOM 912 O O . GLY A 1 120 ? -6.984 -0.906 17.419 1.00 84.38 120 GLY A O 1
ATOM 913 N N . THR A 1 121 ? -6.642 0.061 19.422 1.00 84.81 121 THR A N 1
ATOM 914 C CA . THR A 1 121 ? -8.045 0.357 19.733 1.00 84.81 121 THR A CA 1
ATOM 915 C C . THR A 1 121 ? -8.358 1.822 19.442 1.00 84.81 121 THR A C 1
ATOM 917 O O . THR A 1 121 ? -7.522 2.698 19.659 1.00 84.81 121 THR A O 1
ATOM 920 N N . LEU A 1 122 ? -9.572 2.097 18.971 1.00 82.00 122 LEU A N 1
ATOM 921 C CA . LEU A 1 122 ? -10.102 3.445 18.819 1.00 82.00 122 LEU A CA 1
ATOM 922 C C . LEU A 1 122 ? -10.193 4.135 20.187 1.00 82.00 122 LEU A C 1
ATOM 924 O O . LEU A 1 122 ? -10.983 3.708 21.031 1.00 82.00 122 LEU A O 1
ATOM 928 N N . ALA A 1 123 ? -9.408 5.197 20.382 1.00 73.94 123 ALA A N 1
ATOM 929 C CA . ALA A 1 123 ? -9.420 5.994 21.606 1.00 73.94 123 ALA A CA 1
ATOM 930 C C . ALA A 1 123 ? -10.810 6.596 21.876 1.00 73.94 123 ALA A C 1
ATOM 932 O O . ALA A 1 123 ? -11.535 6.945 20.942 1.00 73.94 123 ALA A O 1
ATOM 933 N N . ASP A 1 124 ? -11.174 6.704 23.154 1.00 68.19 124 ASP A N 1
ATOM 934 C CA . ASP A 1 124 ? -12.308 7.522 23.581 1.00 68.19 124 ASP A CA 1
ATOM 935 C C . ASP A 1 124 ? -11.957 9.003 23.392 1.00 68.19 124 ASP A C 1
ATOM 937 O O . ASP A 1 124 ? -10.860 9.428 23.759 1.00 68.19 124 ASP A O 1
ATOM 941 N N . SER A 1 125 ? -12.863 9.751 22.758 1.00 60.94 125 SER A N 1
ATOM 942 C CA . SER A 1 125 ? -12.762 11.204 22.558 1.00 60.94 125 SER A CA 1
ATOM 943 C C . SER A 1 125 ? -12.925 11.977 23.857 1.00 60.94 125 SER A C 1
ATOM 945 O O . SER A 1 125 ? -13.861 11.605 24.603 1.00 60.94 125 SER A O 1
#

Solvent-accessible surface area (backbone atoms only — not comparable to full-atom values): 7882 Å² total; per-residue (Å²): 110,75,68,60,54,50,52,53,51,53,53,53,55,52,55,57,56,59,65,74,70,72,78,74,75,87,66,82,55,99,82,57,90,81,78,76,70,43,82,76,48,80,47,63,73,70,83,92,50,91,67,88,58,62,48,63,38,33,36,34,39,44,39,97,92,52,60,88,79,49,75,46,65,50,71,47,92,44,103,79,79,60,72,59,70,44,72,44,48,73,38,48,68,81,49,72,40,34,35,36,42,64,37,42,48,42,81,91,78,36,31,34,31,25,86,87,38,77,76,50,63,71,77,86,131

Radius of gyration: 29.68 Å; Cα contacts (8 Å, |Δi|>4): 170; chains: 1; bounding box: 75×24×77 Å

Nearest PDB structures (foldseek):
  3g0g-assembly1_B  TM=1.432E-01  e=2.965E+00  Homo sapiens
  3g0d-assembly6_D  TM=1.322E-01  e=3.491E+00  Homo sapiens
  3qbj-assembly1_B  TM=1.994E-01  e=7.085E+00  Homo sapiens
  3g0g-assembly2_D-2  TM=1.785E-01  e=8.341E+00  Homo sapiens

pLDDT: mean 77.15, std 14.17, range [49.44, 95.56]

Mean predicted aligned error: 13.35 Å

Sequence (125 aa):
MKKIFRLFATVLFGLTAGFLFSTCEIGLGPSVDVNAPEIKVIHTPEMSSAKSGTFRISGTCYDDSGVKDVIVSKFYDTAKGVDTAVSLGNAVLDSRTEWHLDVEYNPETRTYSCNGVNLGTLADS